Protein AF-A0A6M2DNI7-F1 (afdb_monomer_lite)

Foldseek 3Di:
DDPDDDCVPPDPDCDPPDPVVVVVVVVVVVVVVVVVVVVVCVVVVDDPVVVVVVCVVPVDDPVRVVVVVVVDPDDDDDPVVVVVVVVVVVVD

Sequence (92 aa):
MAGGIDTSGRKPRRTWGTPAYKARNNFALGGLAVTMIISALFYASVDNEKRIKYCNKFLLSEEEKEERLRMSLIALPKSSMIQEMLEEEKDY

pLDDT: mean 73.84, std 11.57, range [38.75, 96.62]

Radius of gyration: 28.09 Å; chains: 1; bounding box: 61×32×73 Å

Organism: Xenopsylla cheopis (NCBI:txid163159)

Secondary structure (DSSP, 8-state):
-------TT-PPPS-TT-HHHHHHHHHHHHHHHHHHHHHHHHHHHS-HHHHHHHHHHHT--HHHHHHHHHH-SSPPPPHHHHHHHHHHHHT-

Structure (mmCIF, N/CA/C/O backbone):
data_AF-A0A6M2DNI7-F1
#
_entry.id   AF-A0A6M2DNI7-F1
#
loop_
_atom_site.group_PDB
_atom_site.id
_atom_site.type_symbol
_atom_site.label_atom_id
_atom_site.label_alt_id
_atom_site.label_comp_id
_atom_site.label_asym_id
_atom_site.label_entity_id
_atom_site.label_seq_id
_atom_site.pdbx_PDB_ins_code
_atom_site.Cartn_x
_atom_site.Cartn_y
_atom_site.Cartn_z
_atom_site.occupancy
_atom_site.B_iso_or_equiv
_atom_site.auth_seq_id
_atom_site.auth_comp_id
_atom_site.auth_asym_id
_atom_site.auth_atom_id
_atom_site.pdbx_PDB_model_num
ATOM 1 N N . MET A 1 1 ? 22.789 -24.711 -48.931 1.00 38.75 1 MET A N 1
ATOM 2 C CA . MET A 1 1 ? 23.032 -23.264 -48.755 1.00 38.75 1 MET A CA 1
ATOM 3 C C . MET A 1 1 ? 22.178 -22.798 -47.589 1.00 38.75 1 MET A C 1
ATOM 5 O O . MET A 1 1 ? 20.962 -22.759 -47.718 1.00 38.75 1 MET A O 1
ATOM 9 N N . ALA A 1 2 ? 22.783 -22.590 -46.419 1.00 48.62 2 ALA A N 1
ATOM 10 C CA . ALA A 1 2 ? 22.063 -22.137 -45.234 1.00 48.62 2 ALA A CA 1
ATOM 11 C C . ALA A 1 2 ? 21.778 -20.637 -45.385 1.00 48.62 2 ALA A C 1
ATOM 13 O O . ALA A 1 2 ? 22.674 -19.814 -45.214 1.00 48.62 2 ALA A O 1
ATOM 14 N N . GLY A 1 3 ? 20.549 -20.294 -45.771 1.00 51.78 3 GLY A N 1
ATOM 15 C CA . GLY A 1 3 ? 20.061 -18.919 -45.755 1.00 51.78 3 GLY A CA 1
ATOM 16 C C . GLY A 1 3 ? 19.953 -18.443 -44.311 1.00 51.78 3 GLY A C 1
ATOM 17 O O . GLY A 1 3 ? 18.956 -18.703 -43.642 1.00 51.78 3 GLY A O 1
ATOM 18 N N . GLY A 1 4 ? 21.012 -17.809 -43.810 1.00 63.12 4 GLY A N 1
ATOM 19 C CA . GLY A 1 4 ? 21.014 -17.164 -42.504 1.00 63.12 4 GLY A CA 1
ATOM 20 C C . GLY A 1 4 ? 20.024 -16.006 -42.511 1.00 63.12 4 GLY A C 1
ATOM 21 O O . GLY A 1 4 ? 20.153 -15.079 -43.305 1.00 63.12 4 GLY A O 1
ATOM 22 N N . ILE A 1 5 ? 19.014 -16.079 -41.648 1.00 64.94 5 ILE A N 1
ATOM 23 C CA . ILE A 1 5 ? 18.063 -14.988 -41.438 1.00 64.94 5 ILE A CA 1
ATOM 24 C C . ILE A 1 5 ? 18.844 -13.808 -40.855 1.00 64.94 5 ILE A C 1
ATOM 26 O O . ILE A 1 5 ? 19.427 -13.937 -39.779 1.00 64.94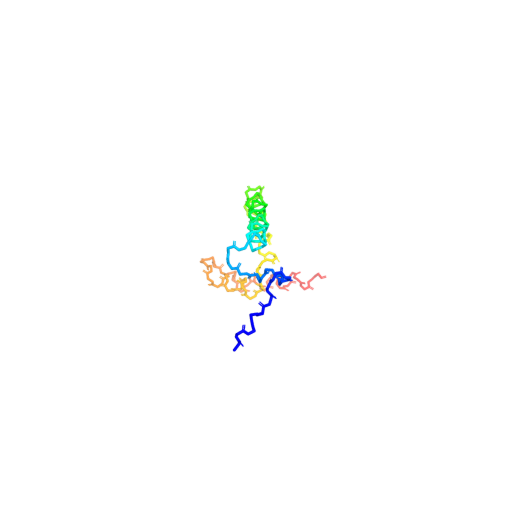 5 ILE A O 1
ATOM 30 N N . ASP A 1 6 ? 18.842 -12.668 -41.543 1.00 68.38 6 ASP A N 1
ATOM 31 C CA . ASP A 1 6 ? 19.434 -11.436 -41.031 1.00 68.38 6 ASP A CA 1
ATOM 32 C C . ASP A 1 6 ? 18.640 -10.952 -39.804 1.00 68.38 6 ASP A C 1
ATOM 34 O O . ASP A 1 6 ? 17.461 -10.594 -39.882 1.00 68.38 6 ASP A O 1
ATOM 38 N N . THR A 1 7 ? 19.269 -11.013 -38.630 1.00 68.25 7 THR A N 1
ATOM 39 C CA . THR A 1 7 ? 18.667 -10.608 -37.353 1.00 68.25 7 THR A CA 1
ATOM 40 C C . THR A 1 7 ? 19.057 -9.197 -36.923 1.00 68.25 7 THR A C 1
ATOM 42 O O . THR A 1 7 ? 18.616 -8.768 -35.857 1.00 68.25 7 THR A O 1
ATOM 45 N N . SER A 1 8 ? 19.848 -8.469 -37.717 1.00 68.06 8 SER A N 1
ATOM 46 C CA . SER A 1 8 ? 20.371 -7.138 -37.367 1.00 68.06 8 SER A CA 1
ATOM 47 C C . SER A 1 8 ? 19.270 -6.103 -37.087 1.00 68.06 8 SER A C 1
ATOM 49 O O . SER A 1 8 ? 19.405 -5.284 -36.181 1.00 68.06 8 SER A O 1
ATOM 51 N N . GLY A 1 9 ? 18.136 -6.188 -37.791 1.00 65.25 9 GLY A N 1
ATOM 52 C CA . GLY A 1 9 ? 16.967 -5.320 -37.593 1.00 65.25 9 GLY A CA 1
ATOM 53 C C . GLY A 1 9 ? 15.932 -5.837 -36.586 1.00 65.25 9 GLY A C 1
ATOM 54 O O . GLY A 1 9 ? 14.883 -5.216 -36.386 1.00 65.25 9 GLY A O 1
ATOM 55 N N . ARG A 1 10 ? 16.157 -7.000 -35.961 1.00 68.62 10 ARG A N 1
ATOM 56 C CA . ARG A 1 10 ? 15.143 -7.628 -35.110 1.00 68.62 10 ARG A CA 1
ATOM 57 C C . ARG A 1 10 ? 15.114 -6.932 -33.752 1.00 68.62 10 ARG A C 1
ATOM 59 O O . ARG A 1 10 ? 16.073 -7.021 -32.991 1.00 68.62 10 ARG A O 1
ATOM 66 N N . LYS A 1 11 ? 13.988 -6.280 -33.418 1.00 64.56 11 LYS A N 1
ATOM 67 C CA . LYS A 1 11 ? 13.772 -5.713 -32.073 1.00 64.56 11 LYS A CA 1
ATOM 68 C C . LYS A 1 11 ? 14.149 -6.768 -31.023 1.00 64.56 11 LYS A C 1
ATOM 70 O O . LYS A 1 11 ? 13.642 -7.894 -31.132 1.00 64.56 11 LYS A O 1
ATOM 75 N N . PRO A 1 12 ? 14.990 -6.435 -30.024 1.00 68.56 12 PRO A N 1
ATOM 76 C CA . PRO A 1 12 ? 15.338 -7.368 -28.966 1.00 68.56 12 PRO A CA 1
ATOM 77 C C . PRO A 1 12 ? 14.044 -7.910 -28.371 1.00 68.56 12 PRO A C 1
ATOM 79 O O . PRO A 1 12 ? 13.197 -7.141 -27.900 1.00 68.56 12 PRO A O 1
ATOM 82 N N . ARG A 1 13 ? 13.841 -9.229 -28.454 1.00 67.88 13 ARG A N 1
ATOM 83 C CA . ARG A 1 13 ? 12.697 -9.845 -27.781 1.00 67.88 13 ARG A CA 1
ATOM 84 C C . ARG A 1 13 ? 12.826 -9.509 -26.299 1.00 67.88 13 ARG A C 1
ATOM 86 O O . ARG A 1 13 ? 13.935 -9.447 -25.778 1.00 67.88 13 ARG A O 1
ATOM 93 N N . ARG A 1 14 ? 11.698 -9.251 -25.633 1.00 64.31 14 ARG A N 1
ATOM 94 C CA . ARG A 1 14 ? 11.636 -8.954 -24.193 1.00 64.31 14 ARG A CA 1
ATOM 95 C C . ARG A 1 14 ? 11.973 -10.211 -23.389 1.00 64.31 14 ARG A C 1
ATOM 97 O O . ARG A 1 14 ? 11.113 -10.798 -22.748 1.00 64.31 14 ARG A O 1
ATOM 104 N N . THR A 1 15 ? 13.211 -10.657 -23.496 1.00 73.50 15 THR A N 1
ATOM 105 C CA . THR A 1 15 ? 13.751 -11.821 -22.818 1.00 73.50 15 THR A CA 1
ATOM 106 C C . THR A 1 15 ? 14.554 -11.367 -21.616 1.00 73.50 15 THR A C 1
ATOM 108 O O . THR A 1 15 ? 15.028 -10.222 -21.531 1.00 73.50 15 THR A O 1
ATOM 111 N N . TRP A 1 16 ? 14.677 -12.287 -20.670 1.00 66.12 16 TRP A N 1
ATOM 112 C CA . TRP A 1 16 ? 15.459 -12.100 -19.463 1.00 66.12 16 TRP A CA 1
ATOM 113 C C . TRP A 1 16 ? 16.884 -11.649 -19.813 1.00 66.12 16 TRP A C 1
ATOM 115 O O . TRP A 1 16 ? 17.473 -12.127 -20.781 1.00 66.12 16 TRP A O 1
ATOM 125 N N . GLY A 1 17 ? 17.404 -10.664 -19.078 1.00 74.25 17 GLY A N 1
ATOM 126 C CA . GLY A 1 17 ? 18.736 -10.089 -19.309 1.00 74.25 17 GLY A CA 1
ATOM 127 C C . GLY A 1 17 ? 18.796 -8.871 -20.241 1.00 74.25 17 GLY A C 1
ATOM 128 O O . GLY A 1 17 ? 19.783 -8.139 -20.183 1.00 74.25 17 GLY A O 1
ATOM 129 N N . THR A 1 18 ? 17.755 -8.574 -21.030 1.00 80.81 18 THR A N 1
ATOM 130 C CA . THR A 1 18 ? 17.760 -7.367 -21.882 1.00 80.81 18 THR A CA 1
ATOM 131 C C . THR A 1 18 ? 17.626 -6.074 -21.056 1.00 80.81 18 THR A C 1
ATOM 133 O O . THR A 1 18 ? 16.913 -6.061 -20.045 1.00 80.81 18 THR A O 1
ATOM 136 N N . PRO A 1 19 ? 18.245 -4.951 -21.478 1.00 80.06 19 PRO A N 1
ATOM 137 C CA . PRO A 1 19 ? 18.104 -3.661 -20.792 1.00 80.06 19 PRO A CA 1
ATOM 138 C C . PRO A 1 19 ? 16.643 -3.211 -20.663 1.00 80.06 19 PRO A C 1
ATOM 140 O O . PRO A 1 19 ? 16.231 -2.723 -19.614 1.00 80.06 19 PRO A O 1
ATOM 143 N N . ALA A 1 20 ? 15.833 -3.463 -21.697 1.00 78.81 20 ALA A N 1
ATOM 144 C CA . ALA A 1 20 ? 14.403 -3.160 -21.694 1.00 78.81 20 ALA A CA 1
ATOM 145 C C . ALA A 1 20 ? 13.624 -3.959 -20.631 1.00 78.81 20 ALA A C 1
ATOM 147 O O . ALA A 1 20 ? 12.709 -3.423 -20.007 1.00 78.81 20 ALA A O 1
ATOM 148 N N . TYR A 1 21 ? 13.993 -5.226 -20.395 1.00 81.12 21 TYR A N 1
ATOM 149 C CA . TYR A 1 21 ? 13.410 -6.039 -19.326 1.00 81.12 21 TYR A CA 1
ATOM 150 C C . TYR A 1 21 ? 13.769 -5.478 -17.942 1.00 81.12 21 TYR A C 1
ATOM 152 O O . TYR A 1 21 ? 12.883 -5.274 -17.111 1.00 81.12 21 TYR A O 1
ATOM 160 N N . LYS A 1 22 ? 15.053 -5.166 -17.711 1.00 84.62 22 LYS A N 1
ATOM 161 C CA . LYS A 1 22 ? 15.530 -4.609 -16.434 1.00 84.62 22 LYS A CA 1
ATOM 162 C C . LYS A 1 22 ? 14.890 -3.256 -16.119 1.00 84.62 22 LYS A C 1
ATOM 164 O O . LYS A 1 22 ? 14.417 -3.063 -15.006 1.00 84.62 22 LYS A O 1
ATOM 169 N N . ALA A 1 23 ? 14.813 -2.354 -17.098 1.00 84.69 23 ALA A N 1
ATOM 170 C CA . ALA A 1 23 ? 14.231 -1.024 -16.914 1.00 84.69 23 ALA A CA 1
ATOM 171 C C . ALA A 1 23 ? 12.765 -1.090 -16.458 1.00 84.69 23 ALA A C 1
ATOM 173 O O . ALA A 1 23 ? 12.382 -0.427 -15.497 1.00 84.69 23 ALA A O 1
ATOM 174 N N . ARG A 1 24 ? 11.951 -1.945 -17.091 1.00 83.56 24 ARG A N 1
ATOM 175 C CA . ARG A 1 24 ? 10.546 -2.129 -16.702 1.00 83.56 24 ARG A CA 1
ATOM 176 C C . ARG A 1 24 ? 10.410 -2.753 -15.316 1.00 83.56 24 ARG A C 1
ATOM 178 O O . ARG A 1 24 ? 9.564 -2.319 -14.543 1.00 83.56 24 ARG A O 1
ATOM 185 N N . ASN A 1 25 ? 11.224 -3.762 -15.013 1.00 88.31 25 ASN A N 1
ATOM 186 C CA . ASN A 1 25 ? 11.180 -4.423 -13.714 1.00 88.31 25 ASN A CA 1
ATOM 187 C C . ASN A 1 25 ? 11.573 -3.461 -12.588 1.00 88.31 25 ASN A C 1
ATOM 189 O O . ASN A 1 25 ? 10.896 -3.407 -11.571 1.00 88.31 25 ASN A O 1
ATOM 193 N N . ASN A 1 26 ? 12.604 -2.642 -12.802 1.00 89.88 26 ASN A N 1
ATOM 194 C CA . ASN A 1 26 ? 13.029 -1.627 -11.841 1.00 89.88 26 ASN A CA 1
ATOM 195 C C . ASN A 1 26 ? 11.982 -0.522 -11.673 1.00 89.88 26 ASN A C 1
ATOM 197 O O . ASN A 1 26 ? 11.761 -0.070 -10.557 1.00 89.88 26 ASN A O 1
ATOM 201 N N . PHE A 1 27 ? 11.304 -0.117 -12.751 1.00 92.44 27 PHE A N 1
ATOM 202 C CA . PHE A 1 27 ? 10.195 0.833 -12.663 1.00 92.44 27 PHE A CA 1
ATOM 203 C C . PHE A 1 27 ? 9.027 0.268 -11.846 1.00 92.44 27 PHE A C 1
ATOM 205 O O . PHE A 1 27 ? 8.517 0.939 -10.953 1.00 92.44 27 PHE A O 1
ATOM 212 N N . ALA A 1 28 ? 8.638 -0.985 -12.101 1.00 92.62 28 ALA A N 1
ATOM 213 C CA . ALA A 1 28 ? 7.601 -1.661 -11.325 1.00 92.62 28 ALA A CA 1
ATOM 214 C C . ALA A 1 28 ? 8.003 -1.808 -9.848 1.00 92.62 28 ALA A C 1
ATOM 216 O O . ALA A 1 28 ? 7.203 -1.522 -8.961 1.00 92.62 28 ALA A O 1
ATOM 217 N N . LEU A 1 29 ? 9.257 -2.190 -9.586 1.00 94.00 29 LEU A N 1
ATOM 218 C CA . LEU A 1 29 ? 9.805 -2.300 -8.236 1.00 94.00 29 LEU A CA 1
ATOM 219 C C . LEU A 1 29 ? 9.812 -0.943 -7.518 1.00 94.00 29 LEU A C 1
ATOM 221 O O . LEU A 1 29 ? 9.447 -0.866 -6.350 1.00 94.00 29 LEU A O 1
ATOM 225 N N . GLY A 1 30 ? 10.174 0.129 -8.226 1.00 96.00 30 GLY A N 1
ATOM 226 C CA . GLY A 1 30 ? 10.118 1.496 -7.715 1.00 96.00 30 GLY A CA 1
ATOM 227 C C . GLY A 1 30 ? 8.693 1.918 -7.365 1.00 96.00 30 GLY A C 1
ATOM 228 O O . GLY A 1 30 ? 8.462 2.426 -6.273 1.00 96.00 30 GLY A O 1
ATOM 229 N N . GLY A 1 31 ? 7.724 1.639 -8.241 1.00 95.31 31 GLY A N 1
ATOM 230 C CA . GLY A 1 31 ? 6.307 1.888 -7.966 1.00 95.31 31 GLY A CA 1
ATOM 231 C C . GLY A 1 31 ? 5.818 1.152 -6.717 1.00 95.31 31 GLY A C 1
ATOM 232 O O . GLY A 1 31 ? 5.214 1.764 -5.837 1.00 95.31 31 GLY A O 1
ATOM 233 N N . LEU A 1 32 ? 6.157 -0.135 -6.589 1.00 94.44 32 LEU A N 1
ATOM 234 C CA . LEU A 1 32 ? 5.836 -0.927 -5.399 1.00 94.44 32 LEU A CA 1
ATOM 235 C C . LEU A 1 32 ? 6.470 -0.337 -4.135 1.00 94.44 32 LEU A C 1
ATOM 237 O O . LEU A 1 32 ? 5.774 -0.145 -3.139 1.00 94.44 32 LEU A O 1
ATOM 241 N N . ALA A 1 33 ? 7.757 0.013 -4.179 1.00 96.06 33 ALA A N 1
ATOM 242 C CA . ALA A 1 33 ? 8.454 0.618 -3.048 1.00 96.06 33 ALA A CA 1
ATOM 243 C C . ALA A 1 33 ? 7.785 1.926 -2.596 1.00 96.06 33 ALA A C 1
ATOM 245 O O . ALA A 1 33 ? 7.537 2.107 -1.406 1.00 96.06 33 ALA A O 1
ATOM 246 N N . VAL A 1 34 ? 7.415 2.801 -3.536 1.00 96.62 34 VAL A N 1
ATOM 247 C CA . VAL A 1 34 ? 6.717 4.059 -3.232 1.00 96.62 34 VAL A CA 1
ATOM 248 C C . VAL A 1 34 ? 5.360 3.792 -2.582 1.00 96.62 34 VAL A C 1
ATOM 250 O O . VAL A 1 34 ? 5.061 4.373 -1.541 1.00 96.62 34 VAL A O 1
ATOM 253 N N . THR A 1 35 ? 4.555 2.879 -3.136 1.00 93.56 35 THR A N 1
ATOM 254 C CA . THR A 1 35 ? 3.246 2.545 -2.544 1.00 93.56 35 THR A CA 1
ATOM 255 C C . THR A 1 35 ? 3.370 1.947 -1.144 1.00 93.56 35 THR A C 1
ATOM 257 O O . THR A 1 35 ? 2.580 2.292 -0.267 1.00 93.56 35 THR A O 1
ATOM 260 N N . MET A 1 36 ? 4.391 1.121 -0.894 1.00 94.88 36 MET A N 1
ATOM 261 C CA . MET A 1 36 ? 4.654 0.575 0.437 1.00 94.88 36 MET A CA 1
ATOM 262 C C . MET A 1 36 ? 5.053 1.663 1.432 1.00 94.88 36 MET A C 1
ATOM 264 O O . MET A 1 36 ? 4.555 1.652 2.552 1.00 94.88 36 MET A O 1
ATOM 268 N N . ILE A 1 37 ? 5.895 2.620 1.034 1.00 94.81 37 ILE A N 1
ATOM 269 C CA . ILE A 1 37 ? 6.296 3.736 1.903 1.00 94.81 37 ILE A CA 1
ATOM 270 C C . ILE A 1 37 ? 5.091 4.617 2.242 1.00 94.81 37 ILE A C 1
ATOM 272 O O . ILE A 1 37 ? 4.873 4.927 3.410 1.00 94.81 37 ILE A O 1
ATOM 276 N N . ILE A 1 38 ? 4.284 4.986 1.243 1.00 91.38 38 ILE A N 1
ATOM 277 C CA . ILE A 1 38 ? 3.075 5.797 1.454 1.00 91.38 38 ILE A CA 1
ATOM 278 C C . ILE A 1 38 ? 2.111 5.072 2.395 1.00 91.38 38 ILE A C 1
ATOM 280 O O . ILE A 1 38 ? 1.602 5.673 3.339 1.00 91.38 38 ILE A O 1
ATOM 284 N N . SER A 1 39 ? 1.899 3.774 2.170 1.00 87.75 39 SER A N 1
ATOM 285 C CA . SER A 1 39 ? 1.061 2.951 3.038 1.00 87.75 39 SER A CA 1
ATOM 286 C C . SER A 1 39 ? 1.623 2.897 4.461 1.00 87.75 39 SER A C 1
ATOM 288 O O . SER A 1 39 ? 0.916 3.211 5.412 1.00 87.75 39 SER A O 1
ATOM 290 N N . ALA A 1 40 ? 2.914 2.611 4.635 1.00 88.38 40 ALA A N 1
ATOM 291 C CA . ALA A 1 40 ? 3.548 2.556 5.951 1.00 88.38 40 ALA A CA 1
ATOM 292 C C . ALA A 1 40 ? 3.414 3.880 6.720 1.00 88.38 40 ALA A C 1
ATOM 294 O O . ALA A 1 40 ? 3.065 3.866 7.899 1.00 88.38 40 ALA A O 1
ATOM 295 N N . LEU A 1 41 ? 3.622 5.018 6.051 1.00 88.00 41 LEU A N 1
ATOM 296 C CA . LEU A 1 41 ? 3.430 6.341 6.648 1.00 88.00 41 LEU A CA 1
ATOM 297 C C . LEU A 1 41 ? 1.970 6.575 7.037 1.00 88.00 41 LEU A C 1
ATOM 299 O O . LEU A 1 41 ? 1.700 7.005 8.154 1.00 88.00 41 LEU A O 1
ATOM 303 N N . PHE A 1 42 ? 1.019 6.229 6.169 1.00 82.88 42 PHE A N 1
ATOM 304 C CA . PHE A 1 42 ? -0.403 6.328 6.487 1.00 82.88 42 PHE A CA 1
ATOM 305 C C . PHE A 1 42 ? -0.772 5.489 7.722 1.00 82.88 42 PHE A C 1
ATOM 307 O O . PHE A 1 42 ? -1.425 5.981 8.639 1.00 82.88 42 PHE A O 1
ATOM 314 N N . TYR A 1 43 ? -0.307 4.240 7.795 1.00 75.00 43 TYR A N 1
ATOM 315 C CA . TYR A 1 43 ? -0.582 3.357 8.931 1.00 75.00 43 TYR A CA 1
ATOM 316 C C . TYR A 1 43 ? 0.126 3.787 10.226 1.00 75.00 43 TYR A C 1
ATOM 318 O O . TYR A 1 43 ? -0.403 3.513 11.307 1.00 75.00 43 TYR A O 1
ATOM 326 N N . ALA A 1 44 ? 1.283 4.452 10.125 1.00 79.94 44 ALA A N 1
ATOM 327 C CA . ALA A 1 44 ? 2.050 4.960 11.262 1.00 79.94 44 ALA A CA 1
ATOM 328 C C . ALA A 1 44 ? 1.522 6.299 11.804 1.00 79.94 44 ALA A C 1
ATOM 330 O O . ALA A 1 44 ? 1.599 6.538 13.005 1.00 79.94 44 ALA A O 1
ATOM 331 N N . SER A 1 45 ? 0.995 7.174 10.943 1.00 73.00 45 SER A N 1
ATOM 332 C CA . SER A 1 45 ? 0.532 8.517 11.328 1.00 73.00 45 SER A CA 1
ATOM 333 C C . SER A 1 45 ? -0.922 8.573 11.802 1.00 73.00 45 SER A C 1
ATOM 335 O O . SER A 1 45 ? -1.329 9.569 12.395 1.00 73.00 45 SER A O 1
ATOM 337 N N . VAL A 1 46 ? -1.730 7.545 11.530 1.00 71.50 46 VAL A N 1
ATOM 338 C CA . VAL A 1 46 ? -3.148 7.523 11.911 1.00 71.50 46 VAL A CA 1
ATOM 339 C C . VAL A 1 46 ? -3.320 6.854 13.276 1.00 71.50 46 VAL A C 1
ATOM 341 O O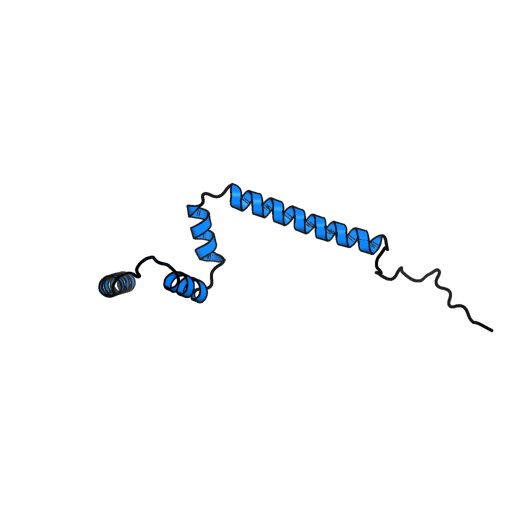 . VAL A 1 46 ? -2.946 5.692 13.447 1.00 71.50 46 VAL A O 1
ATOM 344 N N . ASP A 1 47 ? -3.948 7.568 14.221 1.00 76.00 47 ASP A N 1
ATOM 345 C CA . ASP A 1 47 ? -4.372 7.026 15.521 1.00 76.00 47 ASP A CA 1
ATOM 346 C C . ASP A 1 47 ? -5.050 5.660 15.347 1.00 76.00 47 ASP A C 1
ATOM 348 O O . ASP A 1 47 ? -5.948 5.506 14.508 1.00 76.00 47 ASP A O 1
ATOM 352 N N . ASN A 1 48 ? -4.658 4.677 16.165 1.00 68.25 48 ASN A N 1
ATOM 353 C CA . ASN A 1 48 ? -5.146 3.296 16.068 1.00 68.25 48 ASN A CA 1
ATOM 354 C C . ASN A 1 48 ? -6.684 3.212 15.992 1.00 68.25 48 ASN A C 1
ATOM 356 O O . ASN A 1 48 ? -7.211 2.434 15.200 1.00 68.25 48 ASN A O 1
ATOM 360 N N . GLU A 1 49 ? -7.406 4.046 16.743 1.00 70.50 49 GLU A N 1
ATOM 361 C CA . GLU A 1 49 ? -8.876 4.079 16.750 1.00 70.50 49 GLU A CA 1
ATOM 362 C C . GLU A 1 49 ? -9.473 4.545 15.417 1.00 70.50 49 GLU A C 1
ATOM 364 O O . GLU A 1 49 ? -10.366 3.900 14.858 1.00 70.50 49 GLU A O 1
ATOM 369 N N . LYS A 1 50 ? -8.946 5.638 14.852 1.00 70.75 50 LYS A N 1
ATOM 370 C CA . LYS A 1 50 ? -9.386 6.148 13.545 1.00 70.75 50 LYS A CA 1
ATOM 371 C C . LYS A 1 50 ? -9.077 5.122 12.461 1.00 70.75 50 LYS A C 1
ATOM 373 O O . LYS A 1 50 ? -9.908 4.881 11.591 1.00 70.75 50 LYS A O 1
ATOM 378 N N . ARG A 1 51 ? -7.923 4.459 12.551 1.00 68.25 51 ARG A N 1
ATOM 379 C CA . ARG A 1 51 ? -7.501 3.416 11.612 1.00 68.25 51 ARG A CA 1
ATOM 380 C C . ARG A 1 51 ? -8.443 2.215 11.615 1.00 68.25 51 ARG A C 1
ATOM 382 O O . ARG A 1 51 ? -8.836 1.763 10.543 1.00 68.25 51 ARG A O 1
ATOM 389 N N . ILE A 1 52 ? -8.837 1.735 12.797 1.00 68.50 52 ILE A N 1
ATOM 390 C CA . ILE A 1 52 ? -9.816 0.648 12.952 1.00 68.50 52 ILE A CA 1
ATOM 391 C C . ILE A 1 52 ? -11.161 1.065 12.349 1.00 68.50 52 ILE A C 1
ATOM 393 O O . ILE A 1 52 ? -11.746 0.301 11.585 1.00 68.50 52 ILE A O 1
ATOM 397 N N . LYS A 1 53 ? -11.612 2.302 12.598 1.00 74.06 53 LYS A N 1
ATOM 398 C CA . LYS A 1 53 ? -12.855 2.835 12.021 1.00 74.06 53 LYS A CA 1
ATOM 399 C C . LYS A 1 53 ? -12.811 2.896 10.489 1.00 74.06 53 LYS A C 1
ATOM 401 O O . LYS A 1 53 ? -13.772 2.493 9.842 1.00 74.06 53 LYS A O 1
ATOM 406 N N . TYR A 1 54 ? -11.703 3.349 9.902 1.00 71.94 54 TYR A N 1
ATOM 407 C CA . TYR A 1 54 ? -11.526 3.377 8.445 1.00 71.94 54 TYR A CA 1
ATOM 408 C C . TYR A 1 54 ? -11.439 1.972 7.837 1.00 71.94 54 TYR A C 1
ATOM 410 O O . TYR A 1 54 ? -12.100 1.710 6.835 1.00 71.94 54 TYR A O 1
ATOM 418 N N . CYS A 1 55 ? -10.689 1.054 8.454 1.00 68.94 55 CYS A N 1
ATOM 419 C CA . CYS A 1 55 ? -10.584 -0.327 7.976 1.00 68.94 55 CYS A CA 1
ATOM 420 C C . CYS A 1 55 ? -11.938 -1.041 8.042 1.00 68.94 55 CYS A C 1
ATOM 422 O O . CYS A 1 55 ? -12.355 -1.650 7.065 1.00 68.94 55 CYS A O 1
ATOM 424 N N . ASN A 1 56 ? -12.669 -0.895 9.147 1.00 69.56 56 ASN A N 1
ATOM 425 C CA . ASN A 1 56 ? -14.002 -1.477 9.275 1.00 69.56 56 ASN A CA 1
ATOM 426 C C . ASN A 1 56 ? -15.006 -0.849 8.303 1.00 69.56 56 ASN A C 1
ATOM 428 O O . ASN A 1 56 ? -15.911 -1.536 7.850 1.00 69.56 56 ASN A O 1
ATOM 432 N N . LYS A 1 57 ? -14.864 0.436 7.957 1.00 71.81 57 LYS A N 1
ATOM 433 C CA . LYS A 1 57 ? -15.798 1.108 7.045 1.00 71.81 57 LYS A CA 1
ATOM 434 C C . LYS A 1 57 ? -15.568 0.765 5.571 1.00 71.81 57 LYS A C 1
ATOM 436 O O . LYS A 1 57 ? -16.540 0.687 4.831 1.00 71.81 57 LYS A O 1
ATOM 441 N N . PHE A 1 58 ? -14.315 0.616 5.143 1.00 66.12 58 PHE A N 1
ATOM 442 C CA . PHE A 1 58 ? -13.972 0.542 3.716 1.00 66.12 58 PHE A CA 1
ATOM 443 C C . PHE A 1 58 ? -13.353 -0.780 3.266 1.00 66.12 58 PHE A C 1
ATOM 445 O O . PHE A 1 58 ? -13.384 -1.065 2.073 1.00 66.12 58 PHE A O 1
ATOM 452 N N . LEU A 1 59 ? -12.756 -1.556 4.175 1.00 65.56 59 LEU A N 1
ATOM 453 C CA . LEU A 1 59 ? -12.004 -2.764 3.813 1.00 65.56 59 LEU A CA 1
ATOM 454 C C . LEU A 1 59 ? -12.730 -4.063 4.154 1.00 65.56 59 LEU A C 1
ATOM 456 O O . LEU A 1 59 ? -12.317 -5.100 3.657 1.00 65.56 59 LEU A O 1
ATOM 460 N N . LEU A 1 60 ? -13.769 -4.015 4.990 1.00 69.00 60 LEU A N 1
ATOM 461 C CA . LEU A 1 60 ? -14.539 -5.195 5.374 1.00 69.00 60 LEU A CA 1
ATOM 462 C C . LEU A 1 60 ? -15.900 -5.195 4.683 1.00 69.00 60 LEU A C 1
ATOM 464 O O . LEU A 1 60 ? -16.670 -4.240 4.833 1.00 69.00 60 LEU A O 1
ATOM 468 N N . SER A 1 61 ? -16.194 -6.290 3.982 1.00 68.56 61 SER A N 1
ATOM 469 C CA . SER A 1 61 ? -17.554 -6.611 3.540 1.00 68.56 61 SER A CA 1
ATOM 470 C C . SER A 1 61 ? -18.469 -6.815 4.757 1.00 68.56 61 SER A C 1
ATOM 472 O O . SER A 1 61 ? -17.997 -7.194 5.831 1.00 68.56 61 SER A O 1
ATOM 474 N N . GLU A 1 62 ? -19.775 -6.575 4.611 1.00 68.19 62 GLU A N 1
ATOM 475 C CA . GLU A 1 62 ? -20.768 -6.833 5.672 1.00 68.19 62 GLU A CA 1
ATOM 476 C C . GLU A 1 62 ? -20.659 -8.274 6.203 1.00 68.19 62 GLU A C 1
ATOM 478 O O . GLU A 1 62 ? -20.649 -8.495 7.412 1.00 68.19 62 GLU A O 1
ATOM 483 N N . GLU A 1 63 ? -20.442 -9.236 5.303 1.00 68.94 63 GLU A N 1
ATOM 484 C CA . GLU A 1 63 ? -20.260 -10.655 5.632 1.00 68.94 63 GLU A CA 1
ATOM 485 C C . GLU A 1 63 ? -19.013 -10.899 6.502 1.00 68.94 63 GLU A C 1
ATOM 487 O O . GLU A 1 63 ? -19.059 -11.620 7.498 1.00 68.94 63 GLU A O 1
ATOM 492 N N . GLU A 1 64 ? -17.899 -10.234 6.187 1.00 67.44 64 GLU A N 1
ATOM 493 C CA . GLU A 1 64 ? -16.642 -10.373 6.931 1.00 67.44 64 GLU A CA 1
ATOM 494 C C . GLU A 1 64 ? -16.696 -9.671 8.300 1.00 67.44 64 GLU A C 1
ATOM 496 O O . GLU A 1 64 ? -16.007 -10.080 9.240 1.00 67.44 64 GLU A O 1
ATOM 501 N N . LYS A 1 65 ? -17.520 -8.620 8.448 1.00 67.31 65 LYS A N 1
ATOM 502 C CA 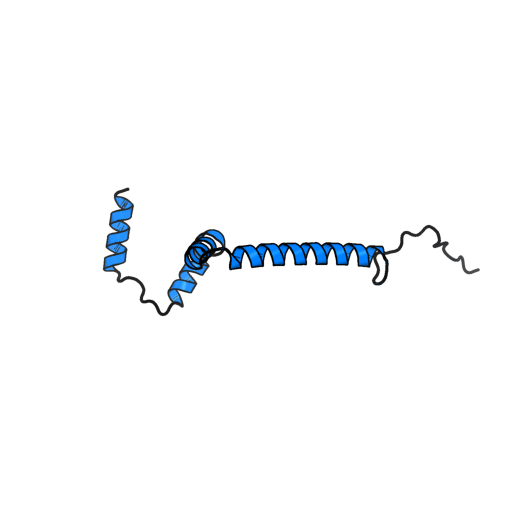. LYS A 1 65 ? -17.802 -8.004 9.757 1.00 67.31 65 LYS A CA 1
ATOM 503 C C . LYS A 1 65 ? -18.582 -8.958 10.650 1.00 67.31 65 LYS A C 1
ATOM 505 O O . LYS A 1 65 ? -18.252 -9.086 11.830 1.00 67.31 65 LYS A O 1
ATOM 510 N N . GLU A 1 66 ? -19.598 -9.612 10.094 1.00 67.38 66 GLU A N 1
ATOM 511 C CA . GLU A 1 66 ? -20.443 -10.550 10.825 1.00 67.38 66 GLU A CA 1
ATOM 512 C C . GLU A 1 66 ? -19.640 -11.774 11.280 1.00 67.38 66 GLU A C 1
ATOM 514 O O . GLU A 1 66 ? -19.721 -12.187 12.438 1.00 67.38 66 GLU A O 1
ATOM 519 N N . GLU A 1 67 ? -18.780 -12.310 10.413 1.00 70.38 67 GLU A N 1
ATOM 520 C CA . GLU A 1 67 ? -17.906 -13.425 10.765 1.00 70.38 67 GLU A CA 1
ATOM 521 C C . GLU A 1 67 ? -16.894 -13.036 11.854 1.00 70.38 67 GLU A C 1
ATOM 523 O O . GLU A 1 67 ? -16.695 -13.780 12.817 1.00 70.38 67 GLU A O 1
ATOM 528 N N . ARG A 1 68 ? -16.327 -11.824 11.795 1.00 69.06 68 ARG A N 1
ATOM 529 C CA . ARG A 1 68 ? -15.476 -11.301 12.875 1.00 69.06 68 ARG A CA 1
ATOM 530 C C . ARG A 1 68 ? -16.210 -11.152 14.200 1.00 69.06 68 ARG A C 1
ATOM 532 O O . ARG A 1 68 ? -15.613 -11.437 15.233 1.00 69.06 68 ARG A O 1
ATOM 539 N N . LEU A 1 69 ? -17.466 -10.709 14.188 1.00 68.75 69 LEU A N 1
ATOM 540 C CA . LEU A 1 69 ? -18.300 -10.634 15.390 1.00 68.75 69 LEU A CA 1
ATOM 541 C C . LEU A 1 69 ? -18.534 -12.027 15.981 1.00 68.75 69 LEU A C 1
ATOM 543 O O . LEU A 1 69 ? -18.371 -12.204 17.187 1.00 68.75 69 LEU A O 1
ATOM 547 N N . ARG A 1 70 ? -18.812 -13.028 15.134 1.00 65.50 70 ARG A N 1
ATOM 548 C CA . ARG A 1 70 ? -18.961 -14.437 15.543 1.00 65.50 70 ARG A CA 1
ATOM 549 C C . ARG A 1 70 ? -17.669 -15.030 16.113 1.00 65.50 70 ARG A C 1
ATOM 551 O O . ARG A 1 70 ? -17.733 -15.836 17.034 1.00 65.50 70 ARG A O 1
ATOM 558 N N . MET A 1 71 ? -16.510 -14.634 15.584 1.00 65.19 71 MET A N 1
ATOM 559 C CA . MET A 1 71 ? -15.196 -15.055 16.089 1.00 65.19 71 MET A CA 1
ATOM 560 C C . MET A 1 71 ? -14.687 -14.208 17.264 1.00 65.19 71 MET A C 1
ATOM 562 O O . MET A 1 71 ? -13.687 -14.562 17.892 1.00 65.19 71 MET A O 1
ATOM 566 N N . SER A 1 72 ? -15.330 -13.078 17.567 1.00 66.94 72 SER A N 1
ATOM 567 C CA . SER A 1 72 ? -14.926 -12.235 18.684 1.00 66.94 72 SER A CA 1
ATOM 568 C C . SER A 1 72 ? -15.349 -12.875 20.006 1.00 66.94 72 SER A C 1
ATOM 570 O O . SER A 1 72 ? -16.477 -13.326 20.170 1.00 66.94 72 SER A O 1
ATOM 572 N N . LEU A 1 73 ? -14.443 -12.883 20.986 1.00 63.06 73 LEU A N 1
ATOM 573 C CA . LEU A 1 73 ? -14.737 -13.312 22.362 1.00 63.06 73 LEU A CA 1
ATOM 574 C C . LEU A 1 73 ? -15.605 -12.293 23.127 1.00 63.06 73 LEU A C 1
ATOM 576 O O . LEU A 1 73 ? -15.876 -12.469 24.314 1.00 63.06 73 LEU A O 1
ATOM 580 N N . ILE A 1 74 ? -16.000 -11.202 22.469 1.00 64.44 74 ILE A N 1
ATOM 581 C CA . ILE A 1 74 ? -16.860 -10.167 23.028 1.00 64.44 74 ILE A CA 1
ATOM 582 C C . ILE A 1 74 ? -18.294 -10.668 22.889 1.00 64.44 74 ILE A C 1
ATOM 584 O O . ILE A 1 74 ? -18.748 -10.975 21.790 1.00 64.44 74 ILE A O 1
ATOM 588 N N . ALA A 1 75 ? -19.001 -10.775 24.013 1.00 60.75 75 ALA A N 1
ATOM 589 C CA . ALA A 1 75 ? -20.383 -11.226 24.017 1.00 60.75 75 ALA A CA 1
ATOM 590 C C . ALA A 1 75 ? -21.233 -10.321 23.114 1.00 60.75 75 ALA A C 1
ATOM 592 O O . ALA A 1 75 ? -21.259 -9.101 23.297 1.00 60.75 75 ALA A O 1
ATOM 593 N N . LEU A 1 76 ? -21.933 -10.933 22.157 1.00 64.06 76 LEU A N 1
ATOM 594 C CA . LEU A 1 76 ? -22.946 -10.247 21.363 1.00 64.06 76 LEU A CA 1
ATOM 595 C C . LEU A 1 76 ? -23.969 -9.583 22.303 1.00 64.06 76 LEU A C 1
ATOM 597 O O . LEU A 1 76 ? -24.289 -10.151 23.358 1.00 64.06 76 LEU A O 1
ATOM 601 N N . PRO A 1 77 ? -24.485 -8.391 21.950 1.00 64.94 77 PRO A N 1
ATOM 602 C CA . PRO A 1 77 ? -25.508 -7.731 22.746 1.00 64.94 77 PRO A CA 1
ATOM 603 C C . PRO A 1 77 ? -26.714 -8.661 22.914 1.00 64.94 77 PRO A C 1
ATOM 605 O O . PRO A 1 77 ? -27.100 -9.393 22.001 1.00 64.94 77 PRO A O 1
ATOM 608 N N . LYS A 1 78 ? -27.296 -8.670 24.117 1.00 68.75 78 LYS A N 1
ATOM 609 C CA . LYS A 1 78 ? -28.468 -9.502 24.414 1.00 68.75 78 LYS A CA 1
ATOM 610 C C . LYS A 1 78 ? -29.630 -9.108 23.501 1.00 68.75 78 LYS A C 1
ATOM 612 O O . LYS A 1 78 ? -29.791 -7.935 23.181 1.00 68.75 78 LYS A O 1
ATOM 617 N N . SER A 1 79 ? -30.486 -10.076 23.166 1.00 69.12 79 SER A N 1
ATOM 618 C CA . SER A 1 79 ? -31.664 -9.886 22.301 1.00 69.12 79 SER A CA 1
ATOM 619 C C . SER A 1 79 ? -32.524 -8.672 22.666 1.00 69.12 79 SER A C 1
ATOM 621 O O . SER A 1 79 ? -33.055 -8.029 21.769 1.00 69.12 79 SER A O 1
ATOM 623 N N . SER A 1 80 ? -32.664 -8.352 23.955 1.00 71.94 80 SER A N 1
ATOM 624 C CA . SER A 1 80 ? -33.428 -7.187 24.418 1.00 71.94 80 SER A CA 1
ATOM 625 C C . SER A 1 80 ? -32.818 -5.862 23.957 1.00 71.94 80 SER A C 1
ATOM 627 O O . SER A 1 80 ? -33.534 -4.954 23.568 1.00 71.94 80 SER A O 1
ATOM 629 N N . MET A 1 81 ? -31.488 -5.780 23.943 1.00 72.38 81 MET A N 1
ATOM 630 C CA . MET A 1 81 ? -30.738 -4.596 23.526 1.00 72.38 81 MET A CA 1
ATOM 631 C C . MET A 1 81 ? -30.755 -4.433 22.000 1.00 72.38 81 MET A C 1
ATOM 633 O O . MET A 1 81 ? -30.717 -3.321 21.495 1.00 72.38 81 MET A O 1
ATOM 637 N N . ILE A 1 82 ? -30.845 -5.545 21.261 1.00 73.12 82 ILE A N 1
AT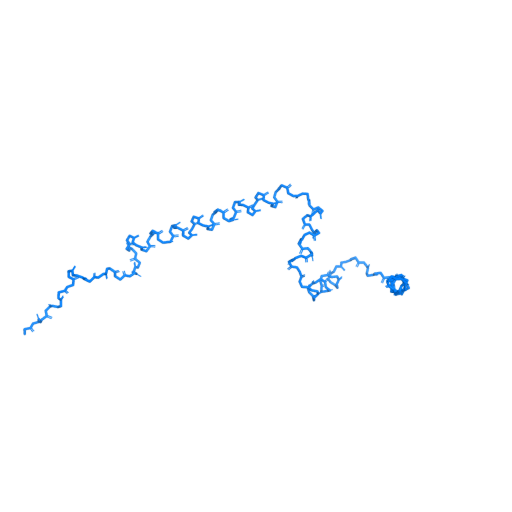OM 638 C CA . ILE A 1 82 ? -31.024 -5.526 19.802 1.00 73.12 82 ILE A CA 1
ATOM 639 C C . ILE A 1 82 ? -32.420 -5.002 19.444 1.00 73.12 82 ILE A C 1
ATOM 641 O O . ILE A 1 82 ? -32.541 -4.224 18.508 1.00 73.12 82 ILE A O 1
ATOM 645 N N . GLN A 1 83 ? -33.461 -5.407 20.184 1.00 77.25 83 GLN A N 1
ATOM 646 C CA . GLN A 1 83 ? -34.830 -4.916 19.974 1.00 77.25 83 GLN A CA 1
ATOM 647 C C . GLN A 1 83 ? -34.944 -3.412 20.230 1.00 77.25 83 GLN A C 1
ATOM 649 O O . GLN A 1 83 ? -35.535 -2.717 19.414 1.00 77.25 83 GLN A O 1
ATOM 654 N N . GLU A 1 84 ? -34.313 -2.919 21.295 1.00 80.38 84 GLU A N 1
ATOM 655 C CA . GLU A 1 84 ? -34.273 -1.492 21.632 1.00 80.38 84 GLU A CA 1
ATOM 656 C C . GLU A 1 84 ? -33.574 -0.664 20.537 1.00 80.38 84 GLU A C 1
ATOM 658 O O . GLU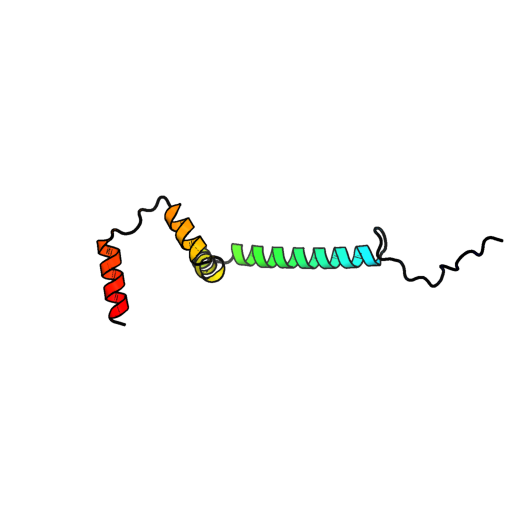 A 1 84 ? -34.126 0.329 20.072 1.00 80.38 84 GLU A O 1
ATOM 663 N N . MET A 1 85 ? -32.427 -1.130 20.018 1.00 74.62 85 MET A N 1
ATOM 664 C CA . MET A 1 85 ? -31.760 -0.476 18.878 1.00 74.62 85 MET A CA 1
ATOM 665 C C . MET A 1 85 ? -32.613 -0.490 17.598 1.00 74.62 85 MET A C 1
ATOM 667 O O . MET A 1 85 ? -32.563 0.453 16.814 1.00 74.62 85 MET A O 1
ATOM 671 N N . LEU A 1 86 ? -33.393 -1.554 17.371 1.00 78.56 86 LEU A N 1
ATOM 672 C CA . LEU A 1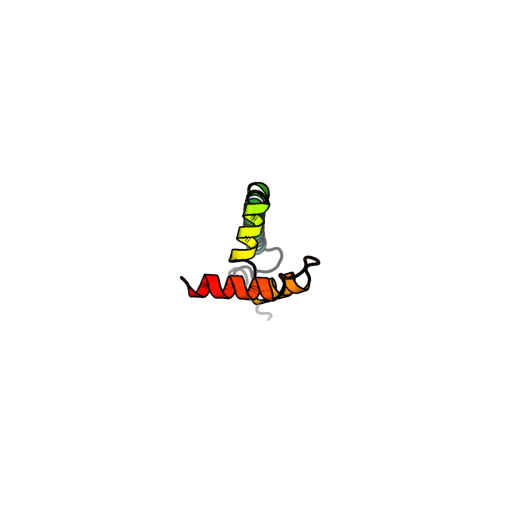 86 ? -34.268 -1.680 16.199 1.00 78.56 86 LEU A CA 1
ATOM 673 C C . LEU A 1 86 ? -35.504 -0.773 16.279 1.00 78.56 86 LEU A C 1
ATOM 675 O O . LEU A 1 86 ? -36.079 -0.423 15.249 1.00 78.56 86 LEU A O 1
ATOM 679 N N . GLU A 1 87 ? -35.953 -0.461 17.493 1.00 82.50 87 GLU A N 1
ATOM 680 C CA . GLU A 1 87 ? -37.038 0.487 17.746 1.00 82.50 87 GLU A CA 1
ATOM 681 C C . GLU A 1 87 ? -36.544 1.928 17.577 1.00 82.50 87 GLU A C 1
ATOM 683 O O . GLU A 1 87 ? -37.181 2.684 16.849 1.00 82.50 87 GLU A O 1
ATOM 688 N N . GLU A 1 88 ? -35.362 2.274 18.104 1.00 74.25 88 GLU A N 1
ATOM 689 C CA . GLU A 1 88 ? -34.748 3.596 17.888 1.00 74.25 88 GLU A CA 1
ATOM 690 C C . GLU A 1 88 ? -34.480 3.905 16.403 1.00 74.25 88 GLU A C 1
ATOM 692 O O . GLU A 1 88 ? -34.596 5.054 15.980 1.00 74.25 88 GLU A O 1
ATOM 697 N N . GLU A 1 89 ? -34.144 2.897 15.590 1.00 71.00 89 GLU A N 1
ATOM 698 C CA . GLU A 1 89 ? -33.907 3.068 14.148 1.00 71.00 89 GLU A CA 1
ATOM 699 C C . GLU A 1 89 ? -35.205 3.267 13.340 1.00 71.00 89 GLU A C 1
ATOM 701 O O . GLU A 1 89 ? -35.171 3.845 12.257 1.00 71.00 89 GLU A O 1
ATOM 706 N N . LYS A 1 90 ? -36.362 2.820 13.851 1.00 68.44 90 LYS A N 1
ATOM 707 C CA . LYS A 1 90 ? -37.671 3.014 13.195 1.00 68.44 90 LYS A CA 1
ATOM 708 C C . LYS A 1 90 ? -38.278 4.393 13.429 1.00 68.44 90 LYS A C 1
ATOM 710 O O . LYS A 1 90 ? -39.173 4.782 12.679 1.00 68.44 90 LYS A O 1
ATOM 715 N N . ASP A 1 91 ? -37.818 5.090 14.461 1.00 56.22 91 ASP A N 1
ATOM 716 C CA . ASP A 1 91 ? -38.306 6.415 14.845 1.00 56.22 91 ASP A CA 1
ATOM 717 C C . ASP A 1 91 ? -37.544 7.567 14.148 1.00 56.22 91 ASP A C 1
ATOM 719 O O . ASP A 1 91 ? -37.816 8.740 14.421 1.00 56.22 91 ASP A O 1
ATOM 723 N N . TYR A 1 92 ? -36.630 7.248 13.220 1.00 48.88 92 TYR A N 1
ATOM 724 C CA . TYR A 1 92 ? -35.915 8.181 12.332 1.00 48.88 92 TYR A CA 1
ATOM 725 C C . TYR A 1 92 ? -36.336 8.029 10.863 1.00 48.88 92 TYR A C 1
ATOM 727 O O . TYR A 1 92 ? -36.392 9.072 10.167 1.00 48.88 92 TYR A O 1
#